Protein AF-K9D5U7-F1 (afdb_monomer)

Secondary structure (DSSP, 8-state):
-EEEEEEPPTTT-EEEEEEEETTS-EEEEEEEGGG--SS-SSTTEEEEEEE-EE--HHHHHHHHHHHHTTSS-HHHHHTT--SS--EEEEE-

Mean predicted aligned error: 3.3 Å

Structure (mmCIF, N/CA/C/O backbone):
data_AF-K9D5U7-F1
#
_entry.id   AF-K9D5U7-F1
#
loop_
_atom_site.group_PDB
_atom_site.id
_atom_site.type_symbol
_atom_site.label_atom_id
_atom_site.label_alt_id
_atom_site.label_comp_id
_atom_site.label_asym_id
_atom_site.label_entity_id
_atom_site.label_seq_id
_atom_site.pdbx_PDB_ins_code
_atom_site.Cartn_x
_atom_site.Cartn_y
_atom_site.Cartn_z
_atom_site.occupancy
_atom_site.B_iso_or_equiv
_atom_site.auth_seq_id
_atom_site.auth_comp_id
_atom_site.auth_asym_id
_atom_site.auth_atom_id
_atom_site.pdbx_PDB_model_num
ATOM 1 N N . MET A 1 1 ? 6.735 11.886 8.456 1.00 83.31 1 MET A N 1
ATOM 2 C CA . MET A 1 1 ? 8.086 11.753 7.858 1.00 83.31 1 MET A CA 1
ATOM 3 C C . MET A 1 1 ? 7.853 11.332 6.412 1.00 83.31 1 MET A C 1
ATOM 5 O O . MET A 1 1 ? 6.829 10.719 6.168 1.00 83.31 1 MET A O 1
ATOM 9 N N . ASN A 1 2 ? 8.690 11.684 5.435 1.00 91.62 2 ASN A N 1
ATOM 10 C CA . ASN A 1 2 ? 8.413 11.280 4.048 1.00 91.62 2 ASN A CA 1
ATOM 11 C C . ASN A 1 2 ? 9.341 10.144 3.633 1.00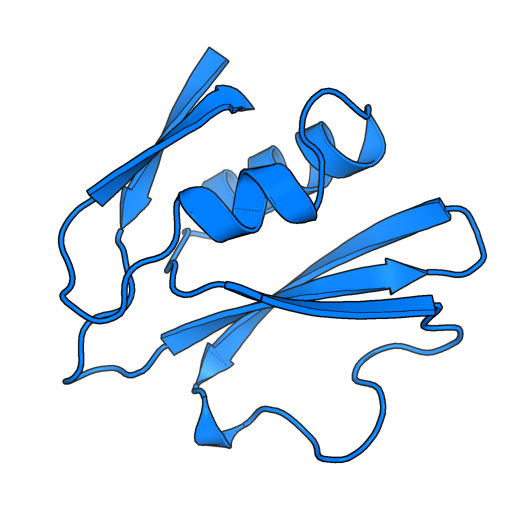 91.62 2 ASN A C 1
ATOM 13 O O . ASN A 1 2 ? 10.544 10.222 3.883 1.00 91.62 2 ASN A O 1
ATOM 17 N N . ILE A 1 3 ? 8.786 9.137 2.965 1.00 94.69 3 ILE A N 1
ATOM 18 C CA . ILE A 1 3 ? 9.557 8.097 2.277 1.00 94.69 3 ILE A CA 1
ATOM 19 C C . ILE A 1 3 ? 9.458 8.295 0.766 1.00 94.69 3 ILE A C 1
ATOM 21 O O . ILE A 1 3 ? 8.484 8.862 0.269 1.00 94.69 3 ILE A O 1
ATOM 25 N N . THR A 1 4 ? 10.466 7.825 0.037 1.00 96.12 4 THR A N 1
ATOM 26 C CA . THR A 1 4 ? 10.483 7.839 -1.430 1.00 96.12 4 THR A CA 1
ATOM 27 C C . THR A 1 4 ? 10.298 6.420 -1.934 1.00 96.12 4 THR A C 1
ATOM 29 O O . THR A 1 4 ? 11.145 5.568 -1.683 1.00 96.12 4 THR A O 1
ATOM 32 N N . VAL A 1 5 ? 9.210 6.179 -2.657 1.00 94.94 5 VAL A N 1
ATOM 33 C CA . VAL A 1 5 ? 8.819 4.852 -3.144 1.00 94.94 5 VAL A CA 1
ATOM 34 C C . VAL A 1 5 ? 8.845 4.844 -4.666 1.00 94.94 5 VAL A C 1
ATOM 36 O O . VAL A 1 5 ? 8.476 5.833 -5.300 1.00 94.94 5 VAL A O 1
ATOM 39 N N . GLN A 1 6 ? 9.295 3.742 -5.266 1.00 94.56 6 GLN A N 1
ATOM 40 C CA . GLN A 1 6 ? 9.239 3.573 -6.717 1.00 94.56 6 GLN A CA 1
ATOM 41 C C . GLN A 1 6 ? 7.801 3.348 -7.174 1.00 94.56 6 GLN A C 1
ATOM 43 O O . GLN A 1 6 ? 7.047 2.610 -6.548 1.00 94.56 6 GLN A O 1
ATOM 48 N N . ASN A 1 7 ? 7.429 3.961 -8.287 1.00 93.50 7 ASN A N 1
ATOM 49 C CA . ASN A 1 7 ? 6.157 3.699 -8.941 1.00 93.50 7 ASN A CA 1
ATOM 50 C C . ASN A 1 7 ? 6.242 2.429 -9.788 1.00 93.50 7 ASN A C 1
ATOM 52 O O . ASN A 1 7 ? 7.330 1.966 -10.143 1.00 93.50 7 ASN A O 1
ATOM 56 N N . THR A 1 8 ? 5.088 1.861 -10.124 1.00 89.06 8 THR A N 1
ATOM 57 C CA . THR A 1 8 ? 5.043 0.684 -10.989 1.00 89.06 8 THR A CA 1
ATOM 58 C C . THR A 1 8 ? 5.614 1.004 -12.366 1.00 89.06 8 THR A C 1
ATOM 60 O O . THR A 1 8 ? 5.240 1.998 -12.981 1.00 89.06 8 THR A O 1
ATOM 63 N N . VAL A 1 9 ? 6.504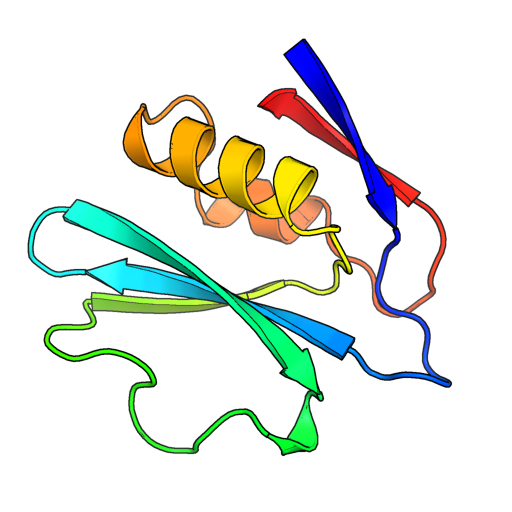 0.143 -12.866 1.00 85.50 9 VAL A N 1
ATOM 64 C CA . VAL A 1 9 ? 7.003 0.213 -14.246 1.00 85.50 9 VAL A CA 1
ATOM 65 C C . VAL A 1 9 ? 6.321 -0.843 -15.124 1.00 85.50 9 VAL A C 1
ATOM 67 O O . VAL A 1 9 ? 6.082 -1.955 -14.638 1.00 85.50 9 VAL A O 1
ATOM 70 N N . PRO A 1 10 ? 6.057 -0.554 -16.415 1.00 77.00 10 PRO A N 1
ATOM 71 C CA . PRO A 1 10 ? 5.378 -1.489 -17.318 1.00 77.00 10 PRO A CA 1
ATOM 72 C C . PRO A 1 10 ? 6.068 -2.852 -17.445 1.00 77.00 10 PRO A C 1
ATOM 74 O O . PRO A 1 10 ? 5.402 -3.865 -17.621 1.00 77.00 10 PRO A O 1
ATOM 77 N N . ASP A 1 11 ? 7.398 -2.880 -17.327 1.00 74.12 11 ASP A N 1
ATOM 78 C CA . ASP A 1 11 ? 8.210 -4.083 -17.543 1.00 74.12 11 ASP A CA 1
ATOM 79 C C . ASP A 1 11 ? 8.084 -5.109 -16.400 1.00 74.12 11 ASP A C 1
ATOM 81 O O . ASP A 1 11 ? 8.155 -6.315 -16.619 1.00 74.12 11 ASP A O 1
ATOM 85 N N . THR A 1 12 ? 7.849 -4.650 -15.163 1.00 72.56 12 THR A N 1
ATOM 86 C CA . THR A 1 12 ? 7.653 -5.544 -14.007 1.00 72.56 12 THR A CA 1
ATOM 87 C C . THR A 1 12 ? 6.189 -5.706 -13.618 1.00 72.56 12 THR A C 1
ATOM 89 O O . THR A 1 12 ? 5.853 -6.713 -12.992 1.00 72.56 12 THR A O 1
ATOM 92 N N . ALA A 1 13 ? 5.334 -4.725 -13.942 1.00 82.88 13 ALA A N 1
ATOM 93 C CA . ALA A 1 13 ? 3.906 -4.682 -13.606 1.00 82.88 13 ALA A CA 1
ATOM 94 C C . ALA A 1 13 ? 3.604 -5.107 -12.151 1.00 82.88 13 ALA A C 1
ATOM 96 O O . ALA A 1 13 ? 2.593 -5.750 -11.854 1.00 82.88 13 ALA A O 1
ATOM 97 N N . ARG A 1 14 ? 4.522 -4.799 -11.219 1.00 93.06 14 ARG A N 1
ATOM 98 C CA . ARG A 1 14 ? 4.306 -5.038 -9.789 1.00 93.06 14 ARG A CA 1
ATOM 99 C C . ARG A 1 14 ? 3.528 -3.878 -9.208 1.00 93.06 14 ARG A C 1
ATOM 101 O O . ARG A 1 14 ? 3.916 -2.728 -9.399 1.00 93.06 14 ARG A O 1
ATOM 108 N N . ILE A 1 15 ? 2.478 -4.204 -8.479 1.00 94.88 15 ILE A N 1
ATOM 109 C CA . ILE A 1 15 ? 1.597 -3.272 -7.791 1.00 94.88 15 ILE A CA 1
ATOM 110 C C . ILE A 1 15 ? 1.628 -3.553 -6.294 1.00 94.88 15 ILE A C 1
ATOM 112 O O . ILE A 1 15 ? 2.054 -4.625 -5.852 1.00 94.88 15 ILE A O 1
ATOM 116 N N . THR A 1 16 ? 1.134 -2.602 -5.513 1.00 96.69 16 THR A N 1
ATOM 117 C CA . THR A 1 16 ? 0.833 -2.800 -4.099 1.00 96.69 16 THR A CA 1
ATOM 118 C C . THR A 1 16 ? -0.667 -2.924 -3.937 1.00 96.69 16 THR A C 1
ATOM 120 O O . THR A 1 16 ? -1.415 -1.982 -4.189 1.00 96.69 16 THR A O 1
ATOM 123 N N . LEU A 1 17 ? -1.115 -4.103 -3.521 1.00 96.44 17 LEU A N 1
ATOM 124 C CA . LEU A 1 17 ? -2.493 -4.322 -3.127 1.00 96.44 17 LEU A CA 1
ATOM 125 C C . LEU A 1 17 ? -2.653 -3.882 -1.677 1.00 96.44 17 LEU A C 1
ATOM 127 O O . LEU A 1 17 ? -1.870 -4.314 -0.834 1.00 96.44 17 LEU A O 1
ATOM 131 N N . VAL A 1 18 ? -3.650 -3.057 -1.380 1.00 96.75 18 VAL A N 1
ATOM 132 C CA . VAL A 1 18 ? -3.954 -2.582 -0.025 1.00 96.75 18 VAL A CA 1
ATOM 133 C C . VAL A 1 18 ? -5.404 -2.916 0.291 1.00 96.75 18 VAL A C 1
ATOM 135 O O . VAL A 1 18 ? -6.273 -2.713 -0.553 1.00 96.75 18 VAL A O 1
ATOM 138 N N . GLY A 1 19 ? -5.665 -3.443 1.483 1.00 95.81 19 GLY A N 1
ATOM 139 C CA . GLY A 1 19 ? -6.999 -3.793 1.954 1.00 95.81 19 GLY A CA 1
ATOM 140 C C . GLY A 1 19 ? -7.287 -3.218 3.334 1.00 95.81 19 GLY A C 1
ATOM 141 O O . GLY A 1 19 ? -6.455 -3.345 4.234 1.00 95.81 19 GLY A O 1
ATOM 142 N N . GLU A 1 20 ? -8.466 -2.620 3.493 1.00 96.38 20 GLU A N 1
ATOM 143 C CA . GLU A 1 20 ? -9.065 -2.292 4.790 1.00 96.38 20 GLU A CA 1
ATOM 144 C C . GLU A 1 20 ? -9.927 -3.471 5.246 1.00 96.38 20 GLU A C 1
ATOM 146 O O . GLU A 1 20 ? -10.751 -3.988 4.485 1.00 96.38 20 GLU A O 1
ATOM 151 N N . LEU A 1 21 ? -9.727 -3.919 6.480 1.00 96.81 21 LEU A N 1
ATOM 152 C CA . LEU A 1 21 ? -10.480 -5.011 7.085 1.00 96.81 21 LEU A CA 1
ATOM 153 C C . LEU A 1 21 ? -11.641 -4.467 7.926 1.00 96.81 21 LEU A C 1
ATOM 155 O O . LEU A 1 21 ? -11.635 -3.318 8.360 1.00 96.81 21 LEU A O 1
ATOM 159 N N . GLN A 1 22 ? -12.637 -5.309 8.208 1.00 96.06 22 GLN A N 1
ATOM 160 C CA . GLN A 1 22 ? -13.803 -4.942 9.028 1.00 96.06 22 GLN A CA 1
ATOM 161 C C . GLN A 1 22 ? -13.456 -4.478 10.452 1.00 96.06 22 GLN A C 1
ATOM 163 O O . GLN A 1 22 ? -14.247 -3.765 11.066 1.00 96.06 22 GLN A O 1
ATOM 168 N N . ASP A 1 23 ? -12.296 -4.871 10.986 1.00 95.00 23 ASP A N 1
ATOM 169 C CA . ASP A 1 23 ? -11.796 -4.402 12.285 1.00 95.00 23 ASP A CA 1
ATOM 170 C C . ASP A 1 23 ? -11.138 -3.008 12.218 1.00 95.00 23 ASP A C 1
ATOM 172 O O . ASP A 1 23 ? -10.689 -2.482 13.236 1.00 95.00 23 ASP A O 1
ATOM 176 N N . GLY A 1 24 ? -11.100 -2.396 11.029 1.00 92.69 24 GLY A N 1
ATOM 177 C CA . GLY A 1 24 ? -10.507 -1.090 10.770 1.00 92.69 24 GLY A CA 1
ATOM 178 C C . GLY A 1 24 ? -8.988 -1.114 10.594 1.00 92.69 24 GLY A C 1
ATOM 179 O O . GLY A 1 24 ? -8.387 -0.039 10.513 1.00 92.69 24 GLY A O 1
ATOM 180 N N . SER A 1 25 ? -8.363 -2.296 10.556 1.00 95.88 25 SER A N 1
ATOM 181 C CA . SER A 1 25 ? -6.939 -2.440 10.258 1.00 95.88 25 SER A CA 1
ATOM 182 C C . SER A 1 25 ? -6.669 -2.495 8.756 1.00 95.88 25 SER A C 1
ATOM 184 O O . SER A 1 25 ? -7.513 -2.908 7.958 1.00 95.88 25 SER A O 1
ATOM 186 N N . PHE A 1 26 ? -5.458 -2.102 8.369 1.00 96.88 26 PHE A N 1
ATOM 187 C CA . PHE A 1 26 ? -4.990 -2.179 6.990 1.00 96.88 26 PHE A CA 1
ATOM 188 C C . PHE A 1 26 ? -3.936 -3.265 6.825 1.00 96.88 26 PHE A C 1
ATOM 190 O O . PHE A 1 26 ? -3.021 -3.400 7.643 1.00 96.88 26 PHE A O 1
ATOM 197 N N . LYS A 1 27 ? -4.029 -3.999 5.715 1.00 97.06 27 LYS A N 1
ATOM 198 C CA . LYS A 1 27 ? -2.993 -4.913 5.227 1.00 97.06 27 LYS A CA 1
ATOM 199 C C . LYS A 1 27 ? -2.596 -4.530 3.813 1.00 97.06 27 LYS A C 1
ATOM 201 O O . LYS A 1 27 ? -3.411 -4.030 3.046 1.00 97.06 27 LYS A O 1
ATOM 206 N N . ALA A 1 28 ? -1.344 -4.787 3.461 1.00 97.12 28 ALA A N 1
ATOM 207 C CA . ALA A 1 28 ? -0.861 -4.554 2.112 1.00 97.12 28 ALA A CA 1
ATOM 208 C C . ALA A 1 28 ? 0.096 -5.654 1.662 1.00 97.12 28 ALA A C 1
ATOM 210 O O . ALA A 1 28 ? 0.712 -6.338 2.483 1.00 97.12 28 ALA A O 1
ATOM 211 N N . LYS A 1 29 ? 0.204 -5.841 0.346 1.00 96.94 29 LYS A N 1
ATOM 212 C CA . LYS A 1 29 ? 1.141 -6.781 -0.260 1.00 96.94 29 LYS A CA 1
ATOM 213 C C . LYS A 1 29 ? 1.554 -6.338 -1.654 1.00 96.94 29 LYS A C 1
ATOM 215 O O . LYS A 1 29 ? 0.708 -6.041 -2.493 1.00 96.94 29 LYS A O 1
ATOM 220 N N . VAL A 1 30 ? 2.857 -6.383 -1.917 1.00 95.88 30 VAL A N 1
ATOM 221 C CA . VAL A 1 30 ? 3.397 -6.196 -3.265 1.00 95.88 30 VAL A CA 1
ATOM 222 C C . VAL A 1 30 ? 3.266 -7.499 -4.049 1.00 95.88 30 VAL A C 1
ATOM 224 O O . VAL A 1 30 ? 3.695 -8.558 -3.585 1.00 95.88 30 VAL A O 1
ATOM 227 N N . MET A 1 31 ? 2.698 -7.434 -5.248 1.00 94.56 31 MET A N 1
ATOM 228 C CA . MET A 1 31 ? 2.545 -8.585 -6.143 1.00 94.56 31 MET A CA 1
ATOM 229 C C . MET A 1 31 ? 2.515 -8.153 -7.605 1.00 94.56 31 MET A C 1
ATOM 231 O O . MET A 1 31 ? 2.454 -6.964 -7.901 1.00 94.56 31 MET A O 1
ATOM 235 N N . THR A 1 32 ? 2.581 -9.110 -8.526 1.00 93.75 32 THR A N 1
ATOM 236 C CA . THR A 1 32 ? 2.310 -8.826 -9.938 1.00 93.75 32 THR A CA 1
ATOM 237 C C . THR A 1 32 ? 0.825 -8.543 -10.123 1.00 93.75 32 THR A C 1
ATOM 239 O O . THR A 1 32 ? -0.012 -9.154 -9.459 1.00 93.75 32 THR A O 1
ATOM 242 N N . GLU A 1 33 ? 0.484 -7.650 -11.047 1.00 89.69 33 GLU A N 1
ATOM 243 C CA . GLU A 1 33 ? -0.911 -7.320 -11.360 1.00 89.69 33 GLU A CA 1
ATOM 244 C C . GLU A 1 33 ? -1.728 -8.565 -11.753 1.00 89.69 33 GLU A C 1
ATOM 246 O O . GLU A 1 33 ? -2.864 -8.745 -11.324 1.00 89.69 33 GLU A O 1
ATOM 251 N N . THR A 1 34 ? -1.104 -9.507 -12.464 1.00 90.56 34 THR A N 1
ATOM 252 C CA . THR A 1 34 ? -1.707 -10.790 -12.864 1.00 90.56 34 THR A CA 1
ATOM 253 C C . THR A 1 34 ? -1.944 -11.772 -11.714 1.00 90.56 34 THR A C 1
ATOM 255 O O . THR A 1 34 ? -2.666 -12.749 -11.894 1.00 90.56 34 THR A O 1
ATOM 258 N N . ALA A 1 35 ? -1.331 -11.550 -10.548 1.00 91.38 35 ALA A N 1
ATOM 259 C CA . ALA A 1 35 ? -1.520 -12.381 -9.361 1.00 91.38 35 ALA A CA 1
ATOM 260 C C . ALA A 1 35 ? -2.636 -11.857 -8.444 1.00 91.38 35 ALA A C 1
ATOM 262 O O . ALA A 1 35 ? -2.923 -12.489 -7.424 1.00 91.38 35 ALA A O 1
ATOM 263 N N . VAL A 1 36 ? -3.261 -10.722 -8.784 1.00 91.12 36 VAL A N 1
ATOM 264 C CA . VAL A 1 36 ? -4.402 -10.197 -8.034 1.00 91.12 36 VAL A CA 1
ATOM 265 C C . VAL A 1 36 ? -5.604 -11.127 -8.251 1.00 91.12 36 VAL A C 1
ATOM 267 O O . VAL A 1 36 ? -6.031 -11.325 -9.389 1.00 91.12 36 VAL A O 1
ATOM 270 N N . PRO A 1 37 ? -6.160 -11.729 -7.188 1.00 88.69 37 PRO A N 1
ATOM 271 C CA . PRO A 1 37 ? -7.289 -12.636 -7.308 1.00 88.69 37 PRO A CA 1
ATOM 272 C C . PRO A 1 37 ? -8.576 -11.887 -7.659 1.00 88.69 37 PRO A C 1
ATOM 274 O O . PRO A 1 37 ? -8.783 -10.738 -7.274 1.00 88.69 37 PRO A O 1
ATOM 277 N N . TYR A 1 38 ? -9.489 -12.593 -8.327 1.00 87.44 38 TYR A N 1
ATOM 278 C CA . TYR A 1 38 ? -10.859 -12.122 -8.572 1.00 87.44 38 TYR A CA 1
ATOM 279 C C . TYR A 1 38 ? -11.764 -12.213 -7.331 1.00 87.44 38 TYR A C 1
ATOM 281 O O . TYR A 1 38 ? -12.899 -11.744 -7.351 1.00 87.44 38 TYR A O 1
ATOM 289 N N . THR A 1 39 ? -11.276 -12.836 -6.260 1.00 90.62 39 THR A N 1
ATOM 290 C CA . THR A 1 39 ? -11.911 -12.898 -4.939 1.00 90.62 39 THR A CA 1
ATOM 291 C C . THR A 1 39 ? -11.176 -11.974 -3.966 1.00 90.62 39 THR A C 1
ATOM 293 O O . THR A 1 39 ? -10.021 -11.637 -4.225 1.00 90.62 39 THR A O 1
ATOM 296 N N . PRO A 1 40 ? -11.784 -11.591 -2.828 1.00 91.56 40 PRO A N 1
ATOM 297 C CA . PRO A 1 40 ? -11.078 -10.860 -1.774 1.00 91.56 40 PRO A CA 1
ATOM 298 C C . PRO A 1 40 ? -9.726 -11.499 -1.428 1.00 91.56 40 PRO A C 1
ATOM 300 O O . PRO A 1 40 ? -9.646 -12.719 -1.272 1.00 91.56 40 PRO A O 1
ATOM 303 N N . TYR A 1 41 ? -8.665 -10.688 -1.326 1.00 93.19 41 TYR A N 1
ATOM 304 C CA . TYR A 1 41 ? -7.324 -11.200 -1.004 1.00 93.19 41 TYR A CA 1
ATOM 305 C C . TYR A 1 41 ? -7.169 -11.573 0.477 1.00 93.19 41 TYR A C 1
ATOM 307 O O . TYR A 1 41 ? -6.406 -12.476 0.820 1.00 93.19 41 TYR A O 1
ATOM 315 N N . TRP A 1 42 ? -7.886 -10.871 1.356 1.00 95.38 42 TRP A N 1
ATOM 316 C CA . TRP A 1 42 ? -7.898 -11.102 2.800 1.00 95.38 42 TRP A CA 1
ATOM 317 C C . TRP A 1 42 ? -9.309 -11.447 3.282 1.00 95.38 42 TRP A C 1
ATOM 319 O O . TRP A 1 42 ? -10.299 -10.971 2.725 1.00 95.38 42 TRP A O 1
ATOM 329 N N . ASP A 1 43 ? -9.392 -12.235 4.353 1.00 93.56 43 ASP A N 1
ATOM 330 C CA . ASP A 1 43 ? -10.651 -12.486 5.055 1.00 93.56 43 ASP A CA 1
ATOM 331 C C . ASP A 1 43 ? -11.174 -11.205 5.717 1.00 93.56 43 ASP A C 1
ATOM 333 O O . ASP A 1 43 ? -10.394 -10.379 6.196 1.00 93.56 43 ASP A O 1
ATOM 337 N N . ASN A 1 44 ? -12.503 -11.065 5.786 1.00 93.81 44 ASN A N 1
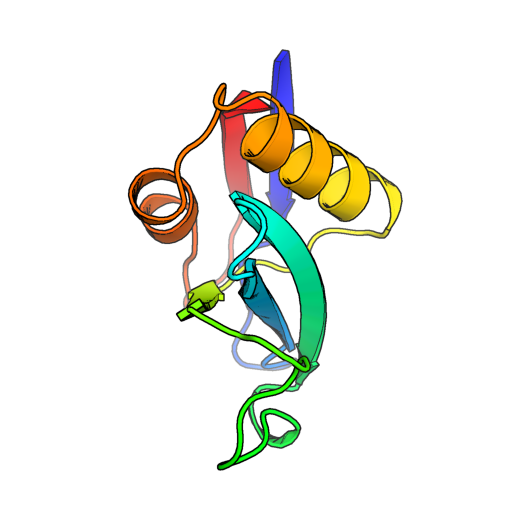ATOM 338 C CA . ASN A 1 44 ? -13.191 -9.900 6.362 1.00 93.81 44 ASN A CA 1
ATOM 339 C C . ASN A 1 44 ? -12.769 -8.564 5.728 1.00 93.81 44 ASN A C 1
ATOM 341 O O . ASN A 1 44 ? -12.699 -7.539 6.405 1.00 93.81 44 ASN A O 1
ATOM 345 N N . LEU A 1 45 ? -12.479 -8.583 4.428 1.00 94.50 45 LEU A N 1
ATOM 346 C CA . LEU A 1 45 ? -12.188 -7.388 3.651 1.00 94.50 45 LEU A CA 1
ATOM 347 C C . LEU A 1 45 ? -13.418 -6.472 3.584 1.00 94.50 45 LEU A C 1
ATOM 349 O O . LEU A 1 45 ? -14.521 -6.927 3.273 1.00 94.50 45 LEU A O 1
ATOM 353 N N . LEU A 1 46 ? -13.207 -5.186 3.842 1.00 94.12 46 LEU A N 1
ATOM 354 C CA . LEU A 1 46 ? -14.197 -4.132 3.652 1.00 94.12 46 LEU A CA 1
ATOM 355 C C . LEU A 1 46 ? -13.983 -3.430 2.308 1.00 94.12 46 LEU A C 1
ATOM 357 O O . LEU A 1 46 ? -14.913 -3.326 1.512 1.00 94.12 46 LEU A O 1
ATOM 361 N N . GLU A 1 47 ? -12.745 -3.023 2.028 1.00 93.06 47 GLU A N 1
ATOM 362 C CA . GLU A 1 47 ? -12.349 -2.402 0.763 1.00 93.06 47 GLU A CA 1
ATOM 363 C C . GLU A 1 47 ? -10.944 -2.859 0.356 1.00 93.06 47 GLU A C 1
ATOM 365 O O . GLU A 1 47 ? -10.094 -3.117 1.205 1.00 93.06 47 GLU A O 1
ATOM 370 N N . GLN A 1 48 ? -10.687 -2.950 -0.951 1.00 93.00 48 GLN A N 1
ATOM 371 C CA . GLN A 1 48 ? -9.374 -3.250 -1.519 1.00 93.00 48 GLN A CA 1
ATOM 372 C C . GLN A 1 48 ? -9.076 -2.307 -2.679 1.00 93.00 48 GLN A C 1
ATOM 374 O O . GLN A 1 48 ? -9.924 -2.102 -3.548 1.00 93.00 48 GLN A O 1
ATOM 379 N N . ARG A 1 49 ? -7.842 -1.799 -2.740 1.00 93.81 49 ARG A N 1
ATOM 380 C CA . ARG A 1 49 ? -7.344 -1.000 -3.861 1.00 93.81 49 ARG A CA 1
ATOM 381 C C . ARG A 1 49 ? -5.984 -1.468 -4.348 1.00 93.81 49 ARG A C 1
ATOM 383 O O . ARG A 1 49 ? -5.133 -1.912 -3.580 1.00 93.81 49 ARG A O 1
ATOM 390 N N . ILE A 1 50 ? -5.803 -1.345 -5.657 1.00 94.75 50 ILE A N 1
ATOM 391 C CA . ILE A 1 50 ? -4.519 -1.507 -6.331 1.00 94.75 50 ILE A CA 1
ATOM 392 C C . ILE A 1 50 ? -3.863 -0.130 -6.385 1.00 94.75 50 ILE A C 1
ATOM 394 O O . ILE A 1 50 ? -4.443 0.818 -6.916 1.00 94.75 50 ILE A O 1
ATOM 398 N N . VAL A 1 51 ? -2.653 -0.031 -5.842 1.00 95.56 51 VAL A N 1
ATOM 399 C CA . VAL A 1 51 ? -1.828 1.176 -5.877 1.00 95.56 51 VAL A CA 1
ATOM 400 C C . VAL A 1 51 ? -0.576 0.875 -6.692 1.00 95.56 51 VAL A C 1
ATOM 402 O O . VAL A 1 51 ? 0.143 -0.088 -6.419 1.00 95.56 51 VAL A O 1
ATOM 405 N N . TYR A 1 52 ? -0.309 1.702 -7.701 1.00 95.19 52 TYR A N 1
ATOM 406 C CA . TYR A 1 52 ? 0.808 1.525 -8.630 1.00 95.19 52 TYR A CA 1
ATOM 407 C C . TYR A 1 52 ? 2.134 2.029 -8.036 1.00 95.19 52 TYR A C 1
ATOM 409 O O . TYR A 1 52 ? 2.737 2.990 -8.514 1.00 95.19 52 TYR A O 1
ATOM 417 N N . ILE A 1 53 ? 2.555 1.381 -6.950 1.00 95.56 53 ILE A N 1
ATOM 418 C CA . ILE A 1 53 ? 3.828 1.586 -6.255 1.00 95.56 53 ILE A CA 1
ATOM 419 C C . ILE A 1 53 ? 4.498 0.241 -5.954 1.00 95.56 53 ILE A C 1
ATOM 421 O O . ILE A 1 53 ? 3.832 -0.792 -5.826 1.00 95.56 53 ILE A O 1
ATOM 425 N N . GLN A 1 54 ? 5.819 0.268 -5.811 1.00 94.44 54 GLN A N 1
ATOM 426 C CA . GLN A 1 54 ? 6.701 -0.872 -5.566 1.00 94.44 54 GLN A CA 1
ATOM 427 C C . GLN A 1 54 ? 7.601 -0.604 -4.345 1.00 94.44 54 GLN A C 1
ATOM 429 O O . GLN A 1 54 ? 8.813 -0.457 -4.497 1.00 94.44 54 GLN A O 1
ATOM 434 N N . PRO A 1 55 ? 7.025 -0.491 -3.136 1.00 95.12 55 PRO A N 1
ATOM 435 C CA . PRO A 1 55 ? 7.803 -0.355 -1.918 1.00 95.12 55 PRO A CA 1
ATOM 436 C C . PRO A 1 55 ? 8.608 -1.626 -1.642 1.00 95.12 55 PRO A C 1
ATOM 438 O O . PRO A 1 55 ? 8.165 -2.738 -1.946 1.00 95.12 55 PRO A O 1
ATOM 441 N N . ASP A 1 56 ? 9.777 -1.459 -1.032 1.00 95.12 56 ASP A N 1
ATOM 442 C CA . ASP A 1 56 ? 10.450 -2.561 -0.344 1.00 95.12 56 ASP A CA 1
ATOM 443 C C . ASP A 1 56 ? 9.714 -2.938 0.961 1.00 95.12 56 ASP A C 1
ATOM 445 O O . ASP A 1 56 ? 8.704 -2.329 1.329 1.00 95.12 56 ASP A O 1
ATOM 449 N N . ASP A 1 57 ? 10.193 -3.968 1.660 1.00 95.31 57 ASP A N 1
ATOM 450 C CA . ASP A 1 57 ? 9.530 -4.482 2.865 1.00 95.31 57 ASP A CA 1
ATOM 451 C C . ASP A 1 57 ? 9.466 -3.444 4.005 1.00 95.31 57 ASP A C 1
ATOM 453 O O . ASP A 1 57 ? 8.475 -3.389 4.739 1.00 95.31 57 ASP A O 1
ATOM 457 N N . GLU A 1 58 ? 10.483 -2.587 4.143 1.00 96.19 58 GLU A N 1
ATOM 458 C CA . GLU A 1 58 ? 10.536 -1.542 5.174 1.00 96.19 58 GLU A CA 1
ATOM 459 C C . GLU A 1 58 ? 9.565 -0.398 4.847 1.00 96.19 58 GLU A C 1
ATOM 461 O O . GLU A 1 58 ? 8.790 0.060 5.697 1.00 96.19 58 GLU A O 1
ATOM 466 N N . GLN A 1 59 ? 9.558 0.029 3.586 1.00 97.25 59 GLN A N 1
ATOM 467 C CA . GLN A 1 59 ? 8.649 1.043 3.067 1.00 97.25 59 GLN A CA 1
ATOM 468 C C . GLN A 1 59 ? 7.193 0.582 3.157 1.00 97.25 59 GLN A C 1
ATOM 470 O O . GLN A 1 59 ? 6.334 1.344 3.605 1.00 97.25 59 GLN A O 1
ATOM 475 N N . LEU A 1 60 ? 6.910 -0.673 2.795 1.00 97.25 60 LEU A N 1
ATOM 476 C CA . LEU A 1 60 ? 5.576 -1.259 2.900 1.00 97.25 60 LEU A CA 1
ATOM 477 C C . LEU A 1 60 ? 5.109 -1.280 4.360 1.00 97.25 60 LEU A C 1
ATOM 479 O O . LEU A 1 60 ? 3.974 -0.899 4.645 1.00 97.25 60 LEU A O 1
ATOM 483 N N . GLY A 1 61 ? 5.994 -1.662 5.287 1.00 97.06 61 GLY A N 1
ATOM 484 C CA . GLY A 1 61 ? 5.723 -1.627 6.723 1.00 97.06 61 GLY A CA 1
ATOM 485 C C . GLY A 1 61 ? 5.373 -0.224 7.226 1.00 97.06 61 GLY A C 1
ATOM 486 O O . GLY A 1 61 ? 4.411 -0.053 7.979 1.00 97.06 61 GLY A O 1
ATOM 487 N N . SER A 1 62 ? 6.099 0.793 6.759 1.00 97.19 62 SER A N 1
ATOM 488 C CA . SER A 1 62 ? 5.858 2.195 7.123 1.00 97.19 62 SER A CA 1
ATOM 489 C C . SER A 1 62 ? 4.524 2.715 6.575 1.00 97.19 62 SER A C 1
ATOM 491 O O . SER A 1 62 ? 3.768 3.344 7.312 1.00 97.19 62 SER A O 1
ATOM 493 N N . ILE A 1 63 ? 4.177 2.388 5.324 1.00 96.94 63 ILE A N 1
ATOM 494 C CA . ILE A 1 63 ? 2.874 2.731 4.723 1.00 96.94 63 ILE A CA 1
ATOM 495 C C . ILE A 1 63 ? 1.732 2.090 5.512 1.00 96.94 63 ILE A C 1
ATOM 497 O O . ILE A 1 63 ? 0.780 2.770 5.888 1.00 96.94 63 ILE A O 1
ATOM 501 N N . VAL A 1 64 ? 1.827 0.789 5.801 1.00 97.06 64 VAL A N 1
ATOM 502 C CA . VAL A 1 64 ? 0.802 0.069 6.573 1.00 97.06 64 VAL A CA 1
ATOM 503 C C . VAL A 1 64 ? 0.669 0.650 7.981 1.00 97.06 64 VAL A C 1
ATOM 505 O O . VAL A 1 64 ? -0.447 0.799 8.475 1.00 97.06 64 VAL A O 1
ATOM 508 N N . THR A 1 65 ? 1.777 1.026 8.619 1.00 97.50 65 THR A N 1
ATOM 509 C CA . THR A 1 65 ? 1.751 1.685 9.932 1.00 97.50 65 THR A CA 1
ATOM 510 C C . THR A 1 65 ? 1.039 3.035 9.854 1.00 97.50 65 THR A C 1
ATOM 512 O O . THR A 1 65 ? 0.122 3.279 10.632 1.0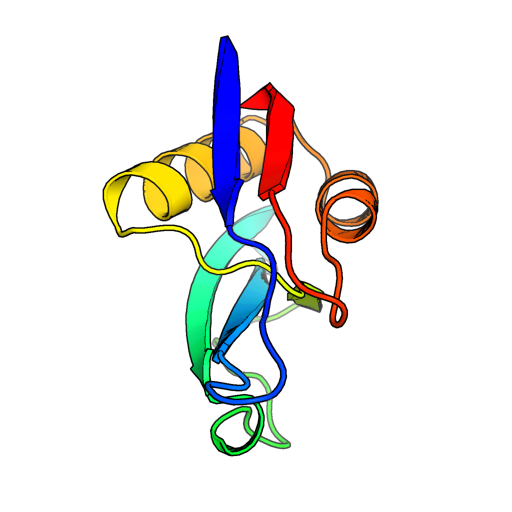0 97.50 65 THR A O 1
ATOM 515 N N . ALA A 1 66 ? 1.374 3.876 8.873 1.00 96.62 66 ALA A N 1
ATOM 516 C CA . ALA A 1 66 ? 0.734 5.176 8.678 1.00 96.62 66 ALA A CA 1
ATOM 517 C C . ALA A 1 66 ? -0.777 5.070 8.395 1.00 96.62 66 ALA A C 1
ATOM 519 O O . ALA A 1 66 ? -1.549 5.878 8.915 1.00 96.62 66 ALA A O 1
ATOM 520 N N . LEU A 1 67 ? -1.203 4.057 7.627 1.00 96.25 67 LEU A N 1
ATOM 521 C CA . LEU A 1 67 ? -2.618 3.747 7.387 1.00 96.25 67 LEU A CA 1
ATOM 522 C C . LEU A 1 67 ? -3.339 3.348 8.686 1.00 96.25 67 LEU A C 1
ATOM 524 O O . LEU A 1 67 ? -4.398 3.888 9.007 1.00 96.25 67 LEU A O 1
ATOM 528 N N . ASN A 1 68 ? -2.751 2.436 9.467 1.00 96.56 68 ASN A N 1
ATOM 529 C CA . ASN A 1 68 ? -3.331 1.982 10.735 1.00 96.56 68 ASN A CA 1
ATOM 530 C C . ASN A 1 68 ? -3.381 3.100 11.793 1.00 96.56 68 ASN A C 1
ATOM 532 O O . ASN A 1 68 ? -4.341 3.189 12.553 1.00 96.56 68 ASN A O 1
ATOM 536 N N . GLU A 1 69 ? -2.393 3.996 11.806 1.00 96.12 69 GLU A N 1
ATOM 537 C CA . GLU A 1 69 ? -2.362 5.189 12.663 1.00 96.12 69 GLU A CA 1
ATOM 538 C C . GLU A 1 69 ? -3.216 6.351 12.126 1.00 96.12 69 GLU A C 1
ATOM 540 O O . GLU A 1 69 ? -3.251 7.420 12.737 1.00 96.12 69 GLU A O 1
ATOM 545 N N . ARG A 1 70 ? -3.907 6.162 10.991 1.00 94.69 70 ARG A N 1
ATOM 546 C CA . ARG A 1 70 ? -4.767 7.163 10.331 1.00 94.69 70 ARG A CA 1
ATOM 547 C C . ARG A 1 70 ? -4.033 8.465 9.970 1.00 94.69 70 ARG A C 1
ATOM 549 O O . ARG A 1 70 ? -4.656 9.515 9.838 1.00 94.69 70 ARG A O 1
ATOM 556 N 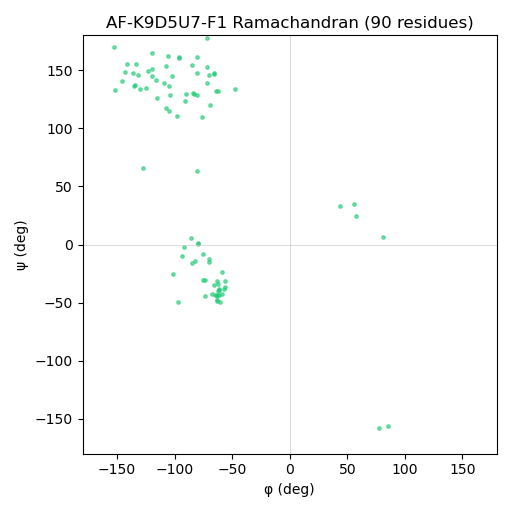N . ARG A 1 71 ? -2.710 8.398 9.794 1.00 95.56 71 ARG A N 1
ATOM 557 C CA . ARG A 1 71 ? -1.868 9.506 9.303 1.00 95.56 71 ARG A CA 1
ATOM 558 C C . ARG A 1 71 ? -1.838 9.585 7.778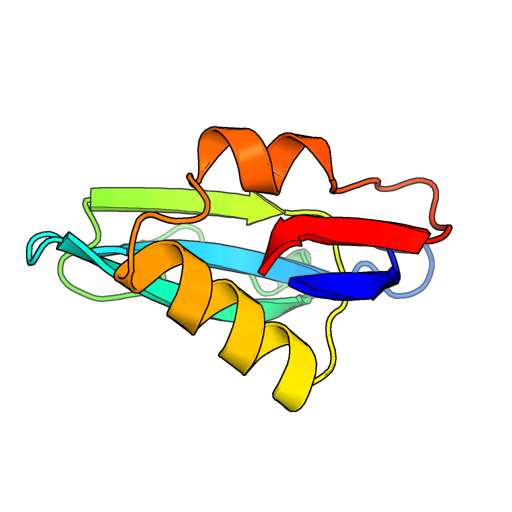 1.00 95.56 71 ARG A C 1
ATOM 560 O O . ARG A 1 71 ? -1.437 10.606 7.234 1.00 95.56 71 ARG A O 1
ATOM 567 N N . LEU A 1 72 ? -2.261 8.507 7.127 1.00 94.31 72 LEU A N 1
ATOM 568 C CA . LEU A 1 72 ? -2.454 8.379 5.694 1.00 94.31 72 LEU A CA 1
ATOM 569 C C . LEU A 1 72 ? -3.799 7.682 5.468 1.00 94.31 72 LEU A C 1
ATOM 571 O O . LEU A 1 72 ? -4.103 6.707 6.157 1.00 94.31 72 LEU A O 1
ATOM 575 N N . SER A 1 73 ? -4.607 8.162 4.527 1.00 93.81 73 SER A N 1
ATOM 576 C CA . SER A 1 73 ? -5.828 7.470 4.096 1.00 93.81 73 SER A CA 1
ATOM 577 C C . SER A 1 73 ? -5.599 6.623 2.840 1.00 93.81 73 SER A C 1
ATOM 579 O O . SER A 1 73 ? -4.642 6.830 2.091 1.00 93.81 73 SER A O 1
ATOM 581 N N . LEU A 1 74 ? -6.497 5.663 2.587 1.00 92.44 74 LEU A N 1
ATOM 582 C CA . LEU A 1 74 ? -6.450 4.825 1.384 1.00 92.44 74 LEU A CA 1
ATOM 583 C C . LEU A 1 74 ? -6.606 5.661 0.100 1.00 92.44 74 LEU A C 1
ATOM 585 O O . LEU A 1 74 ? -5.898 5.425 -0.880 1.00 92.44 74 LEU A O 1
ATOM 589 N N . ASP A 1 75 ? -7.497 6.657 0.124 1.00 93.06 75 ASP A N 1
ATOM 590 C CA . ASP A 1 75 ? -7.710 7.584 -0.992 1.00 93.06 75 ASP A CA 1
ATOM 591 C C . ASP A 1 75 ? -6.469 8.442 -1.261 1.00 93.06 75 ASP A C 1
ATOM 593 O O . ASP A 1 75 ? -6.065 8.602 -2.412 1.00 93.06 75 ASP A O 1
ATOM 597 N N . GLU A 1 76 ? -5.818 8.958 -0.212 1.00 94.12 76 GLU A N 1
ATOM 598 C CA . GLU A 1 76 ? -4.561 9.696 -0.362 1.00 94.12 76 GLU A CA 1
ATOM 599 C C . GLU A 1 76 ? -3.450 8.808 -0.915 1.00 94.12 76 GLU A C 1
ATOM 601 O O . GLU A 1 76 ? -2.751 9.225 -1.837 1.00 94.12 76 GLU A O 1
ATOM 606 N N . LEU A 1 77 ? -3.310 7.578 -0.405 1.00 94.50 77 LEU A N 1
ATOM 607 C CA . LEU A 1 77 ? -2.285 6.643 -0.862 1.00 94.50 77 LEU A CA 1
ATOM 608 C C . LEU A 1 77 ? -2.389 6.373 -2.372 1.00 94.50 77 LEU A C 1
ATOM 610 O O . LEU A 1 77 ? -1.368 6.292 -3.057 1.00 94.50 77 LEU A O 1
ATOM 614 N N . GLN A 1 78 ? -3.609 6.279 -2.906 1.00 92.56 78 GLN A N 1
ATOM 615 C CA . GLN A 1 78 ? -3.825 6.041 -4.332 1.00 92.56 78 GLN A CA 1
ATOM 616 C C . GLN A 1 78 ? -3.285 7.173 -5.218 1.00 92.56 78 GLN A C 1
ATOM 618 O O . GLN A 1 78 ? -2.800 6.898 -6.316 1.00 92.56 78 GLN A O 1
ATOM 623 N N . ASN A 1 79 ? -3.290 8.418 -4.734 1.00 94.25 79 ASN A N 1
ATOM 624 C CA . ASN A 1 79 ? -2.804 9.579 -5.488 1.00 94.25 79 ASN A CA 1
ATOM 625 C C . ASN A 1 79 ? -1.281 9.589 -5.688 1.00 94.25 79 ASN A C 1
ATOM 627 O O . ASN A 1 79 ? -0.777 10.372 -6.491 1.00 94.25 79 ASN A O 1
ATOM 631 N N . TYR A 1 80 ? -0.543 8.739 -4.970 1.00 93.62 80 TYR A N 1
ATOM 632 C CA . TYR A 1 80 ? 0.907 8.617 -5.114 1.00 93.62 80 TYR A CA 1
ATOM 633 C C . TYR A 1 80 ? 1.327 7.511 -6.089 1.00 93.62 80 TYR A C 1
ATOM 635 O O . TYR A 1 80 ? 2.504 7.428 -6.422 1.00 93.62 80 TYR A O 1
ATOM 643 N N . GLY A 1 81 ? 0.415 6.652 -6.547 1.00 91.06 81 GLY A N 1
ATOM 644 C CA . GLY A 1 81 ? 0.747 5.601 -7.510 1.00 91.06 81 GLY A CA 1
ATOM 645 C C . GLY A 1 81 ? 0.812 6.110 -8.949 1.00 91.06 81 GLY A C 1
ATOM 646 O O . GLY A 1 81 ? 0.045 6.985 -9.341 1.00 91.06 81 GLY A O 1
ATOM 647 N N . SER A 1 82 ? 1.691 5.519 -9.758 1.00 91.12 82 SER A N 1
ATOM 648 C CA . SER A 1 82 ? 1.734 5.752 -11.207 1.00 91.12 82 SER A CA 1
ATOM 649 C C . SER A 1 82 ? 2.152 4.491 -11.959 1.00 91.12 82 SER A C 1
ATOM 651 O O . SER A 1 82 ? 3.041 3.767 -11.517 1.00 91.12 82 SER A O 1
ATOM 653 N N . SER A 1 83 ? 1.525 4.232 -13.107 1.00 89.44 83 SER A N 1
ATOM 654 C CA . SER A 1 83 ? 1.921 3.166 -14.040 1.00 89.44 83 SER A CA 1
ATOM 655 C C . SER A 1 83 ? 3.068 3.569 -14.972 1.00 89.44 83 SER A C 1
ATOM 657 O O . SER A 1 83 ? 3.662 2.711 -15.621 1.00 89.44 83 SER A O 1
ATOM 659 N N . ASP A 1 84 ? 3.378 4.865 -15.052 1.00 88.00 84 ASP A N 1
ATOM 660 C CA . ASP A 1 84 ? 4.396 5.413 -15.958 1.00 88.00 84 ASP A CA 1
ATOM 661 C C . ASP A 1 84 ? 5.813 5.360 -15.350 1.00 88.00 84 ASP A C 1
ATOM 663 O O . ASP A 1 84 ? 6.776 5.865 -15.931 1.00 88.00 84 ASP A O 1
ATOM 667 N N . GLY A 1 85 ? 5.962 4.745 -14.171 1.00 88.38 85 GLY A N 1
ATOM 668 C CA . GLY A 1 85 ? 7.208 4.696 -13.414 1.00 88.38 85 GLY A CA 1
ATOM 669 C C . GLY A 1 85 ? 7.528 5.989 -12.653 1.00 88.38 85 GLY A C 1
ATOM 670 O O . GLY A 1 85 ? 6.653 6.777 -12.282 1.00 88.38 85 GLY A O 1
ATOM 671 N N . GLY A 1 86 ? 8.816 6.171 -12.344 1.00 92.38 86 GLY A N 1
ATOM 672 C CA . GLY A 1 86 ? 9.311 7.258 -11.497 1.00 92.38 86 GLY A CA 1
ATOM 673 C C . GLY A 1 86 ? 9.246 6.934 -10.003 1.00 92.38 86 GLY A C 1
ATOM 674 O O . GLY A 1 86 ? 9.267 5.771 -9.598 1.00 92.38 86 GLY A O 1
ATOM 675 N N . THR A 1 87 ? 9.203 7.975 -9.178 1.00 95.06 87 THR A N 1
ATOM 676 C CA . THR A 1 87 ? 9.142 7.850 -7.719 1.00 95.06 87 THR A CA 1
ATOM 677 C C . THR A 1 87 ? 8.135 8.819 -7.138 1.00 95.06 87 THR A C 1
ATOM 679 O O . THR A 1 87 ? 8.028 9.950 -7.613 1.00 95.06 87 THR A O 1
ATOM 682 N N . SER A 1 88 ? 7.506 8.417 -6.044 1.00 94.69 88 SER A N 1
ATOM 683 C CA . SER A 1 88 ? 6.581 9.248 -5.287 1.00 94.69 88 SER A CA 1
ATOM 684 C C . SER A 1 88 ? 7.073 9.448 -3.861 1.00 9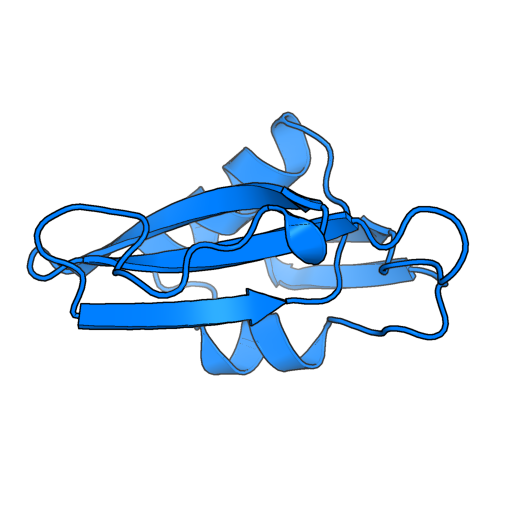4.69 88 SER A C 1
ATOM 686 O O . SER A 1 88 ? 7.682 8.558 -3.266 1.00 94.69 88 SER A O 1
ATOM 688 N N . SER A 1 89 ? 6.816 10.636 -3.314 1.00 96.00 89 SER A N 1
ATOM 689 C CA . SER A 1 89 ? 7.099 10.947 -1.914 1.00 96.00 89 SER A CA 1
ATOM 690 C C . SER A 1 89 ? 5.819 10.791 -1.103 1.00 96.00 89 SER A C 1
ATOM 692 O O . SER A 1 89 ? 4.885 11.573 -1.277 1.00 96.00 89 SER A O 1
ATOM 694 N N . ILE A 1 90 ? 5.772 9.768 -0.252 1.00 94.56 90 ILE A N 1
ATOM 695 C CA . ILE A 1 90 ? 4.587 9.410 0.532 1.00 94.56 90 ILE A CA 1
ATOM 696 C C . ILE A 1 90 ? 4.794 9.877 1.980 1.00 94.56 90 ILE A C 1
ATOM 698 O O . ILE A 1 90 ? 5.839 9.564 2.567 1.00 94.56 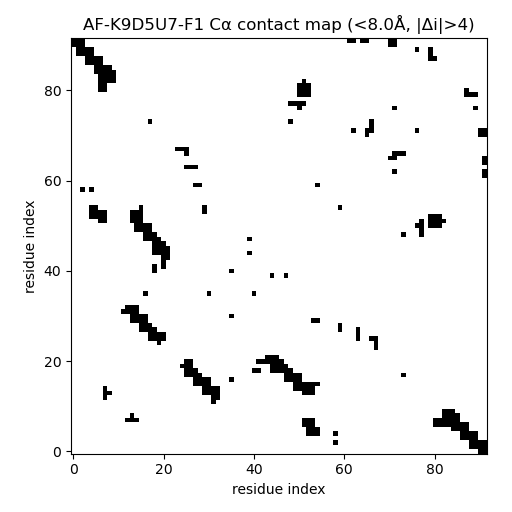90 ILE A O 1
ATOM 702 N N . PRO A 1 91 ? 3.836 10.614 2.571 1.00 92.12 91 PRO A N 1
ATOM 703 C CA . PRO A 1 91 ? 3.880 10.971 3.981 1.00 92.12 91 PRO A CA 1
ATOM 704 C C . PRO A 1 91 ? 3.498 9.750 4.827 1.00 92.12 91 PRO A C 1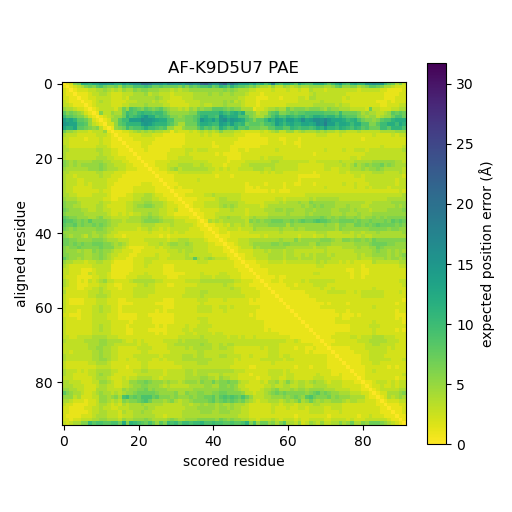
ATOM 706 O O . PRO A 1 91 ? 2.346 9.317 4.829 1.00 92.12 91 PRO A O 1
ATOM 709 N N . VAL A 1 92 ? 4.479 9.195 5.540 1.00 88.56 92 VAL A N 1
ATOM 710 C CA . VAL A 1 92 ? 4.324 8.049 6.451 1.00 88.56 92 VAL A CA 1
ATOM 711 C C . VAL A 1 92 ? 4.800 8.350 7.857 1.00 88.56 92 VAL A C 1
ATOM 713 O O . VAL A 1 92 ? 5.234 9.484 8.192 1.00 88.56 92 VAL A O 1
#

Solvent-accessible surface area (backbone atoms only — not comparable to full-atom values): 5116 Å² total; per-residue (Å²): 92,76,48,81,34,39,22,10,37,78,90,69,40,34,24,26,40,37,32,36,30,76,89,70,45,53,50,71,49,77,43,43,62,88,70,61,64,98,54,82,92,53,85,64,59,70,48,76,47,82,25,27,27,50,57,55,76,69,53,44,51,42,48,40,49,18,41,56,70,66,72,32,51,74,74,61,55,46,73,56,34,30,66,86,32,65,71,28,79,45,69,62

Sequence (92 aa):
MNITVQNTVPDTARITLVGELQDGSFKAKVMTETAVPYTPYWDNLLEQRIVYIQPDDEQLGSIVTALNERRLSLDELQNYGSSDGGTSSIPV

Organism: NCBI:txid883126

pLDDT: mean 93.17, std 4.57, range [72.56, 97.5]

Nearest PDB structures (foldseek):
  7yaq-assembly1_A-2  TM=3.249E-01  e=1.077E+00  Cucumis sativus
  7vub-assembly1_A  TM=3.178E-01  e=1.143E+00  Cucumis sativus
  7w4b-assembly1_A  TM=3.087E-01  e=3.489E+00  Cucumis sativus

Foldseek 3Di:
DKDKWKFAEPVQQWWKKWFQAPVRAIDIDIDHPVPDDPDDPDPRTPDMDTARTDDDPVRRVVVRVCSSVVVADPVRRNVQHDHNIDIGIDDD

Radius of gyration: 12.29 Å; Cα contacts (8 Å, |Δi|>4): 188; chains: 1; bounding box: 25×25×30 Å